Protein AF-A0A960MSH9-F1 (afdb_monomer_lite)

Foldseek 3Di:
DDDVVVVVVVVVCVVVVVVVVVVVVVVVCCCVPVVLLVLQCLDPVNLVVVLVVVCVVVVHDPVVSVVVSVVSVVVSVVVLVVVLVVLVVVLVCVPPPVLVVVLVVDDPVVNVVSVVVNVVVVVVSVVSNDSPDPRPVVVDDDDDD

Sequence (145 aa):
MISPKIKAGCGVVAVFGLGFLLGGLCLLFVILKIVPLSEGWKSDRSKEFVANHLGNQLDLTDEQRVQLRPIVDEALERRWKLRRDYLMEDQRLLNEEYFPEVAALLTDKQKEKARKLLERWKRDQKFKIDPSKPDAGAISSPPTP

Secondary structure (DSSP, 8-state):
---HHHHHHHHHHHHHHHHHHHHHHHHHHHHHHHHHHHHGGGSHHHHHHHHHHHHHHTT--HHHHHHHHHHHHHHHHHHHHHHHHHHHHHHHHIIIIIHHHHHHTS-HHHHHHHHHHHHHHHHHHHHHH-S-S--GGGG--PPP-

Structure (mmCIF, N/CA/C/O backbone):
data_AF-A0A960MSH9-F1
#
_entry.id   AF-A0A960MSH9-F1
#
loop_
_atom_site.group_PDB
_atom_site.id
_atom_site.type_symbol
_atom_site.label_atom_id
_atom_site.label_alt_id
_atom_site.label_comp_id
_atom_site.label_asym_id
_atom_site.label_entity_id
_atom_site.label_seq_id
_atom_site.pdbx_PDB_ins_code
_atom_site.Cartn_x
_atom_site.Cartn_y
_atom_site.Cartn_z
_atom_site.occupancy
_atom_site.B_iso_or_equiv
_atom_site.auth_seq_id
_atom_site.auth_comp_id
_atom_site.auth_asym_id
_atom_site.auth_atom_id
_atom_site.pdbx_PDB_model_num
ATOM 1 N N . MET A 1 1 ? -20.036 32.378 -44.137 1.00 59.59 1 MET A N 1
ATOM 2 C CA . MET A 1 1 ? -21.066 31.430 -43.648 1.00 59.59 1 MET A CA 1
ATOM 3 C C . MET A 1 1 ? -20.378 30.153 -43.184 1.00 59.59 1 MET A C 1
ATOM 5 O O . MET A 1 1 ? -19.699 29.529 -43.985 1.00 59.59 1 MET A O 1
ATOM 9 N N . ILE A 1 2 ? -20.485 29.794 -41.902 1.00 63.34 2 ILE A N 1
ATOM 10 C CA . ILE A 1 2 ? -19.872 28.566 -41.360 1.00 63.34 2 ILE A CA 1
ATOM 11 C C . ILE A 1 2 ? -20.762 27.366 -41.714 1.00 63.34 2 ILE A C 1
ATOM 13 O O . ILE A 1 2 ? -21.969 27.407 -41.471 1.00 63.34 2 ILE A O 1
ATOM 17 N N . SER A 1 3 ? -20.161 26.316 -42.280 1.00 69.25 3 SER A N 1
ATOM 18 C CA . SER A 1 3 ? -20.839 25.084 -42.702 1.00 69.25 3 SER A CA 1
ATOM 19 C C . SER A 1 3 ? -21.587 24.411 -41.533 1.00 69.25 3 SER A C 1
ATOM 21 O O . SER A 1 3 ? -21.029 24.289 -40.438 1.00 69.25 3 SER A O 1
ATOM 23 N N . PRO A 1 4 ? -22.826 23.924 -41.735 1.00 72.94 4 PRO A N 1
ATOM 24 C CA . PRO A 1 4 ? -23.632 23.290 -40.685 1.00 72.94 4 PRO A CA 1
ATOM 25 C C . PRO A 1 4 ? -22.963 22.048 -40.072 1.00 72.94 4 PRO A C 1
ATOM 27 O O . PRO A 1 4 ? -23.185 21.748 -38.900 1.00 72.94 4 PRO A O 1
ATOM 30 N N . LYS A 1 5 ? -22.065 21.383 -40.811 1.00 72.31 5 LYS A N 1
ATOM 31 C CA . LYS A 1 5 ? -21.274 20.246 -40.314 1.00 72.31 5 LYS A CA 1
ATOM 32 C C . LYS A 1 5 ? -20.294 20.658 -39.206 1.00 72.31 5 LYS A C 1
ATOM 34 O O . LYS A 1 5 ? -20.084 19.904 -38.264 1.00 72.31 5 LYS A O 1
ATOM 39 N N . ILE A 1 6 ? -19.753 21.878 -39.280 1.00 77.62 6 ILE A N 1
ATOM 40 C CA . ILE A 1 6 ? -18.843 22.432 -38.263 1.00 77.62 6 ILE A CA 1
ATOM 41 C C . ILE A 1 6 ? -19.620 22.777 -36.985 1.00 77.62 6 ILE A C 1
ATOM 43 O O . ILE A 1 6 ? -19.135 22.530 -35.884 1.00 77.62 6 ILE A O 1
ATOM 47 N N . LYS A 1 7 ? -20.858 23.276 -37.111 1.00 70.69 7 LYS A N 1
ATOM 48 C CA . LYS A 1 7 ? -21.725 23.565 -35.955 1.00 70.69 7 LYS A CA 1
ATOM 49 C C . LYS A 1 7 ? -22.124 22.293 -35.204 1.00 70.69 7 LYS A C 1
ATOM 51 O O . LYS A 1 7 ? -22.040 22.266 -33.980 1.00 70.69 7 LYS A O 1
ATOM 56 N N . ALA A 1 8 ? -22.494 21.239 -35.934 1.00 75.12 8 ALA A N 1
ATOM 57 C CA . ALA A 1 8 ? -22.824 19.944 -35.343 1.00 75.12 8 ALA A CA 1
ATOM 58 C C . ALA A 1 8 ? -21.609 19.297 -34.651 1.00 75.12 8 ALA A C 1
ATOM 60 O O . ALA A 1 8 ? -21.724 18.834 -33.519 1.00 75.12 8 ALA A O 1
ATOM 61 N N . GLY A 1 9 ? -20.429 19.339 -35.283 1.00 76.12 9 GLY A N 1
ATOM 62 C CA . GLY A 1 9 ? -19.192 18.828 -34.683 1.00 76.12 9 GLY A CA 1
ATOM 63 C C . GLY A 1 9 ? -18.797 19.557 -33.394 1.00 76.12 9 GLY A C 1
ATOM 64 O O . GLY A 1 9 ? -18.404 18.917 -32.422 1.00 76.12 9 GLY A O 1
ATOM 65 N N . CYS A 1 10 ? -18.972 20.881 -33.346 1.00 83.06 10 CYS A N 1
ATOM 66 C CA . CYS A 1 10 ? -18.645 21.683 -32.165 1.00 83.06 10 CYS A CA 1
ATOM 67 C C . CYS A 1 10 ? -19.546 21.344 -30.963 1.00 83.06 10 CYS A C 1
ATOM 69 O O . CYS A 1 10 ? -19.063 21.251 -29.837 1.00 83.06 10 CYS A O 1
ATOM 71 N N . GLY A 1 11 ? -20.838 21.082 -31.203 1.00 81.94 11 GLY A N 1
ATOM 72 C CA . GLY A 1 11 ? -21.773 20.666 -30.153 1.00 81.94 11 GLY A CA 1
ATOM 73 C C . GLY A 1 11 ? -21.411 19.315 -29.531 1.00 81.94 11 GLY A C 1
ATOM 74 O O . GLY A 1 11 ? -21.408 19.179 -28.310 1.00 81.94 11 GLY A O 1
ATOM 75 N N . VAL A 1 12 ? -21.029 18.335 -30.355 1.00 85.81 12 VAL A N 1
ATOM 76 C CA . VAL A 1 12 ? -20.591 17.016 -29.870 1.00 85.81 12 VAL A CA 1
ATOM 77 C C . VAL A 1 12 ? -19.312 17.147 -29.040 1.00 85.81 12 VAL A C 1
ATOM 79 O O . VAL A 1 12 ? -19.264 16.671 -27.908 1.00 85.81 12 VAL A O 1
ATOM 82 N N . VAL A 1 13 ? -18.299 17.854 -29.550 1.00 88.75 13 VAL A N 1
ATOM 83 C CA . VAL A 1 13 ? -17.039 18.067 -28.818 1.00 88.75 13 VAL A CA 1
ATOM 84 C C . VAL A 1 13 ? -17.274 18.794 -27.491 1.00 88.75 13 VAL A C 1
ATOM 86 O O . VAL A 1 13 ? -16.662 18.429 -26.491 1.00 88.75 13 VAL A O 1
ATOM 89 N N . ALA A 1 14 ? -18.190 19.765 -27.445 1.00 88.94 14 ALA A N 1
ATOM 90 C CA . ALA A 1 14 ? -18.512 20.483 -26.216 1.00 88.94 14 ALA A CA 1
ATOM 91 C C . ALA A 1 14 ? -19.147 19.577 -25.147 1.00 88.94 14 ALA A C 1
ATOM 93 O O . ALA A 1 14 ? -18.724 19.614 -23.993 1.00 88.94 14 ALA A O 1
ATOM 94 N N . VAL A 1 15 ? -20.118 18.731 -25.513 1.00 91.38 15 VAL A N 1
ATOM 95 C CA . VAL A 1 15 ? -20.801 17.839 -24.556 1.00 91.38 15 VAL A CA 1
ATOM 96 C C . VAL A 1 15 ? -19.851 16.768 -24.020 1.00 91.38 15 VAL A C 1
ATOM 98 O O . VAL A 1 15 ? -19.761 16.573 -22.808 1.00 91.38 15 VAL A O 1
ATOM 101 N N . PHE A 1 16 ? -19.094 16.107 -24.900 1.00 91.62 16 PHE A N 1
ATOM 102 C CA . PHE A 1 16 ? -18.125 15.094 -24.478 1.00 91.62 16 PHE A CA 1
ATOM 103 C C . PHE A 1 16 ? -16.946 15.706 -23.718 1.00 91.62 16 PHE A C 1
ATOM 105 O O . PHE A 1 16 ? -16.501 15.132 -22.727 1.00 91.62 16 PHE A O 1
ATOM 112 N N . GLY A 1 17 ? -16.474 16.884 -24.131 1.00 92.88 17 GLY A N 1
ATOM 113 C CA . GLY A 1 17 ? -15.419 17.614 -23.433 1.00 92.88 17 GLY A CA 1
ATOM 114 C C . GLY A 1 17 ? -15.834 18.006 -22.017 1.00 92.88 17 GLY A C 1
ATOM 115 O O . GLY A 1 17 ? -15.080 17.778 -21.073 1.00 92.88 17 GLY A O 1
ATOM 116 N N . LEU A 1 18 ? -17.057 18.516 -21.845 1.00 95.25 18 LEU A N 1
ATOM 117 C CA . LEU A 1 18 ? -17.587 18.855 -20.527 1.00 95.25 18 LEU A CA 1
ATOM 118 C C . LEU A 1 18 ? -17.771 17.608 -19.654 1.00 95.25 18 LEU A C 1
ATOM 120 O O . LEU A 1 18 ? -17.360 17.614 -18.496 1.00 95.25 18 LEU A O 1
ATOM 124 N N . GLY A 1 19 ? -18.325 16.526 -20.209 1.00 92.44 19 GLY A N 1
ATOM 125 C CA . GLY A 1 19 ? -18.473 15.253 -19.499 1.00 92.44 19 GLY A CA 1
ATOM 126 C C . GLY A 1 19 ? -17.131 14.659 -19.062 1.00 92.44 19 GLY A C 1
ATOM 127 O O . GLY A 1 19 ? -16.994 14.218 -17.922 1.00 92.44 19 GLY A O 1
ATOM 128 N N . PHE A 1 20 ? -16.116 14.710 -19.928 1.00 94.50 20 PHE A N 1
ATOM 129 C CA . PHE A 1 20 ? -14.764 14.254 -19.611 1.00 94.50 20 PHE A CA 1
ATOM 130 C C . PHE A 1 20 ? -14.117 15.100 -18.511 1.00 94.50 20 PHE A C 1
ATOM 132 O O . PHE A 1 20 ? -13.527 14.547 -17.586 1.00 94.50 20 PHE A O 1
ATOM 139 N N . LEU A 1 21 ? -14.258 16.428 -18.569 1.00 94.50 21 LEU A N 1
ATOM 140 C CA . LEU A 1 21 ? -13.7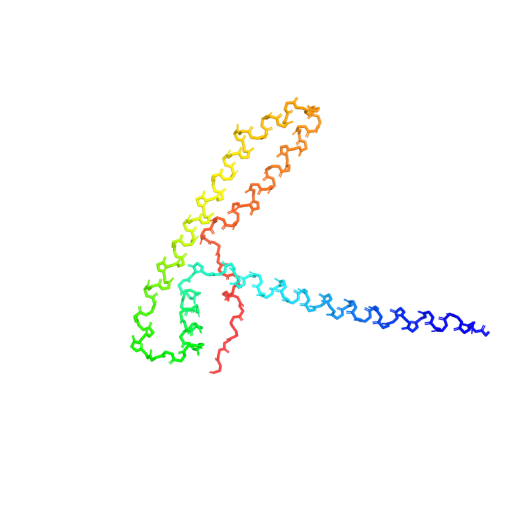49 17.320 -17.527 1.00 94.50 21 LEU A CA 1
ATOM 141 C C . LEU A 1 21 ? -14.429 17.059 -16.181 1.00 94.50 21 LEU A C 1
ATOM 143 O O . LEU A 1 21 ? -13.738 16.956 -15.171 1.00 94.50 21 LEU A O 1
ATOM 147 N N . LEU A 1 22 ? -15.755 16.895 -16.165 1.00 95.62 22 LEU A N 1
ATOM 148 C CA . LEU A 1 22 ? -16.502 16.605 -14.940 1.00 95.62 22 LEU A CA 1
ATOM 149 C C . LEU A 1 22 ? -16.104 15.243 -14.351 1.00 95.62 22 LEU A C 1
ATOM 151 O O . LEU A 1 22 ? -15.811 15.140 -13.162 1.00 95.62 22 LEU A O 1
ATOM 155 N N . GLY A 1 23 ? -16.031 14.211 -15.197 1.00 92.00 23 GLY A N 1
ATOM 156 C CA . GLY A 1 23 ? -15.598 12.873 -14.800 1.00 92.00 23 GLY A CA 1
ATOM 157 C C . GLY A 1 23 ? -14.158 12.858 -14.286 1.00 92.00 23 GLY A C 1
ATOM 158 O O . GLY A 1 23 ? -13.879 12.255 -13.250 1.00 92.00 23 GLY A O 1
ATOM 159 N N . GLY A 1 24 ? -13.258 13.583 -14.954 1.00 93.94 24 GLY A N 1
ATOM 160 C CA . GLY A 1 24 ? -11.876 13.769 -14.520 1.00 93.94 24 GLY A CA 1
ATOM 161 C C . GLY A 1 24 ? -11.779 14.465 -13.163 1.00 93.94 24 GLY A C 1
ATOM 162 O O . GLY A 1 24 ? -11.009 14.025 -12.313 1.00 93.94 24 GLY A O 1
ATOM 163 N N . LEU A 1 25 ? -12.596 15.496 -12.918 1.00 93.56 25 LEU A N 1
ATOM 164 C CA . LEU A 1 25 ? -12.637 16.198 -11.633 1.00 93.56 25 LEU A CA 1
ATOM 165 C C . LEU A 1 25 ? -13.146 15.294 -10.500 1.00 93.56 25 LEU A C 1
ATOM 167 O O . LEU A 1 25 ? -12.551 15.265 -9.423 1.00 93.56 25 LEU A O 1
ATOM 171 N N . C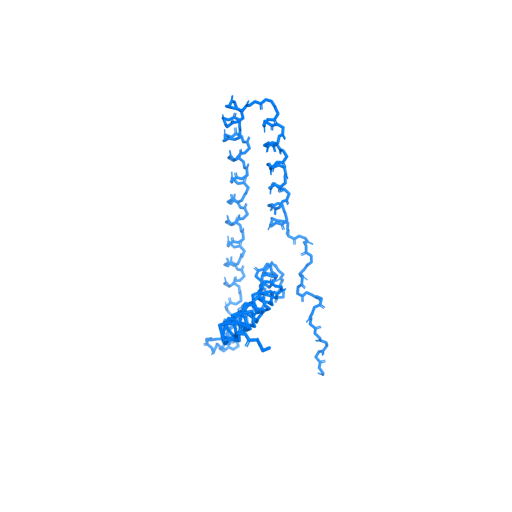YS A 1 26 ? -14.212 14.523 -10.743 1.00 90.69 26 CYS A N 1
ATOM 172 C CA . CYS A 1 26 ? -14.732 13.549 -9.781 1.00 90.69 26 CYS A CA 1
ATOM 173 C C . CYS A 1 26 ? -13.699 12.463 -9.463 1.00 90.69 26 CYS A C 1
ATOM 175 O O . CYS A 1 26 ? -13.464 12.162 -8.294 1.00 90.69 26 CYS A O 1
ATOM 177 N N . LEU A 1 27 ? -13.045 11.904 -10.485 1.00 89.25 27 LEU A N 1
ATOM 178 C CA . LEU A 1 27 ? -12.000 10.901 -10.295 1.00 89.25 27 LEU A CA 1
ATOM 179 C C . LEU A 1 27 ? -10.811 11.478 -9.520 1.00 89.25 27 LEU A C 1
ATOM 181 O O . LEU A 1 27 ? -10.315 10.840 -8.595 1.00 89.25 27 LEU A O 1
ATOM 185 N N . LEU A 1 28 ? -10.383 12.699 -9.849 1.00 87.00 28 LEU A N 1
ATOM 186 C CA . LEU A 1 28 ? -9.316 13.392 -9.132 1.00 87.00 28 LEU A CA 1
ATOM 187 C C . LEU A 1 28 ? -9.684 13.597 -7.658 1.00 87.00 28 LEU A C 1
ATOM 189 O O . LEU A 1 28 ? -8.856 13.355 -6.785 1.00 87.00 28 LEU A O 1
ATOM 193 N N . PHE A 1 29 ? -10.927 13.981 -7.364 1.00 86.75 29 PHE A N 1
ATOM 194 C CA . PHE A 1 29 ? -11.408 14.122 -5.992 1.00 86.75 29 PHE A CA 1
ATOM 195 C C . PHE A 1 29 ? -11.388 12.787 -5.234 1.00 86.75 29 PHE A C 1
ATOM 197 O O . PHE A 1 29 ? -10.891 12.731 -4.111 1.00 86.75 29 PHE A O 1
ATOM 204 N N . VAL A 1 30 ? -11.852 11.699 -5.858 1.00 77.69 30 VAL A N 1
ATOM 205 C CA . VAL A 1 30 ? -11.782 10.340 -5.292 1.00 77.69 30 VAL A CA 1
ATOM 206 C C . VAL A 1 30 ? -10.333 9.949 -5.002 1.00 77.69 30 VAL A C 1
ATOM 208 O O . VAL A 1 30 ? -10.026 9.522 -3.890 1.00 77.69 30 VAL A O 1
ATOM 211 N N . ILE A 1 31 ? -9.422 10.150 -5.956 1.00 75.88 31 ILE A N 1
ATOM 212 C CA . ILE A 1 31 ? -8.002 9.823 -5.787 1.00 75.88 31 ILE A CA 1
ATOM 213 C C . ILE A 1 31 ? -7.390 10.642 -4.645 1.00 75.88 31 ILE A C 1
ATOM 215 O O . ILE A 1 31 ? -6.724 10.085 -3.779 1.00 75.88 31 ILE A O 1
ATOM 219 N N . LEU A 1 32 ? -7.632 11.952 -4.604 1.00 78.62 32 LEU A N 1
ATOM 220 C CA . LEU A 1 32 ? -7.003 12.833 -3.620 1.00 78.62 32 LEU A CA 1
ATOM 221 C C . LEU A 1 32 ? -7.605 12.723 -2.214 1.00 78.62 32 LEU A C 1
ATOM 223 O O . LEU A 1 32 ? -6.915 13.039 -1.249 1.00 78.62 32 LEU A O 1
ATOM 227 N N . LYS A 1 33 ? -8.867 12.305 -2.066 1.00 75.06 33 LYS A N 1
ATOM 228 C CA . LYS A 1 33 ? -9.534 12.223 -0.754 1.00 75.06 33 LYS A CA 1
ATOM 229 C C . LYS A 1 33 ? -9.629 10.800 -0.224 1.00 75.06 33 LYS A C 1
ATOM 231 O O . LYS A 1 33 ? -9.317 10.573 0.938 1.00 75.06 33 LYS A O 1
ATOM 236 N N . ILE A 1 34 ? -10.043 9.844 -1.052 1.00 67.94 34 ILE A N 1
ATOM 237 C CA . ILE A 1 34 ? -10.410 8.494 -0.599 1.00 67.94 34 ILE A CA 1
ATOM 238 C C . ILE A 1 34 ? -9.182 7.582 -0.498 1.00 67.94 34 ILE A C 1
ATOM 240 O O . ILE A 1 34 ? -9.063 6.821 0.461 1.00 67.94 34 ILE A O 1
ATOM 244 N N . VAL A 1 35 ? -8.228 7.686 -1.428 1.00 61.75 35 VAL A N 1
ATOM 245 C CA . VAL A 1 35 ? -6.992 6.881 -1.386 1.00 61.75 35 VAL A CA 1
ATOM 246 C C . VAL A 1 35 ? -6.167 7.141 -0.117 1.00 61.75 35 VAL A C 1
ATOM 248 O O . VAL A 1 35 ? -5.845 6.163 0.559 1.00 61.75 35 VAL A O 1
ATOM 251 N N . PRO A 1 36 ? -5.879 8.393 0.300 1.00 61.62 36 PRO A N 1
ATOM 252 C CA . PRO A 1 36 ? -5.130 8.618 1.539 1.00 61.62 36 PRO A CA 1
ATOM 253 C C . PRO A 1 36 ? -5.895 8.188 2.802 1.00 61.62 36 PRO A C 1
ATOM 255 O O . PRO A 1 36 ? -5.269 7.748 3.762 1.00 61.62 36 PRO A O 1
ATOM 258 N N . LEU A 1 37 ? -7.235 8.236 2.803 1.00 57.41 37 LEU A N 1
ATOM 259 C CA . LEU A 1 37 ? -8.056 7.684 3.894 1.00 57.41 37 LEU A CA 1
ATOM 260 C C . LEU A 1 37 ? -7.896 6.161 4.010 1.00 57.41 37 LEU A C 1
ATOM 262 O O . LEU A 1 37 ? -7.819 5.629 5.115 1.00 57.41 37 LEU A O 1
ATOM 266 N N . SER A 1 38 ? -7.779 5.460 2.879 1.00 54.53 38 SER A N 1
ATOM 267 C CA . SER A 1 38 ? -7.566 4.006 2.863 1.00 54.53 38 SER A CA 1
ATOM 268 C C . SER A 1 38 ? -6.187 3.572 3.382 1.00 54.53 38 SER A C 1
ATOM 270 O O . SER A 1 38 ? -6.004 2.409 3.739 1.00 54.53 38 SER A O 1
ATOM 272 N N . GLU A 1 39 ? -5.226 4.497 3.468 1.00 54.66 39 GLU A N 1
ATOM 273 C CA . GLU A 1 39 ? -3.874 4.254 3.989 1.00 54.66 39 GLU A CA 1
ATOM 274 C C . GLU A 1 39 ? -3.725 4.621 5.477 1.00 54.66 39 GLU A C 1
ATOM 276 O O . GLU A 1 39 ? -2.757 4.201 6.111 1.00 54.66 39 GLU A O 1
ATOM 281 N N . GLY A 1 40 ? -4.697 5.339 6.055 1.00 58.34 40 GLY A N 1
ATOM 282 C CA . GLY A 1 40 ? -4.655 5.846 7.430 1.00 58.34 40 GLY A CA 1
ATOM 283 C C . GLY A 1 40 ? -4.989 4.835 8.530 1.00 58.34 40 GLY A C 1
ATOM 284 O O . GLY A 1 40 ? -4.766 5.139 9.694 1.00 58.34 40 GLY A O 1
ATOM 285 N N . TRP A 1 41 ? -5.465 3.625 8.205 1.00 60.53 41 TRP A N 1
ATOM 286 C CA . TRP A 1 41 ? -6.000 2.644 9.175 1.00 60.53 41 TRP A CA 1
ATOM 287 C C . TRP A 1 41 ? -5.020 2.200 10.287 1.00 60.53 41 TRP A C 1
ATOM 289 O O . TRP A 1 41 ? -5.439 1.531 11.228 1.00 60.53 41 TRP A O 1
ATOM 299 N N . LYS A 1 42 ? -3.734 2.568 10.198 1.00 62.16 42 LYS A N 1
ATOM 300 C CA . LYS A 1 42 ? -2.697 2.241 11.189 1.00 62.16 42 LYS A CA 1
ATOM 301 C C . LYS A 1 42 ? -2.790 3.058 12.480 1.00 62.16 42 LYS A C 1
ATOM 303 O O . LYS A 1 42 ? -2.343 2.560 13.509 1.00 62.16 42 LYS A O 1
ATOM 308 N N . SER A 1 43 ? -3.320 4.281 12.442 1.00 67.50 43 SER A N 1
ATOM 309 C CA . SER A 1 43 ? -3.398 5.119 13.641 1.00 67.50 43 SER A CA 1
ATOM 310 C C . SER A 1 43 ? -4.556 4.711 14.543 1.00 67.50 43 SER A C 1
ATOM 312 O O . SER A 1 43 ? -5.602 4.281 14.056 1.00 67.50 43 SER A O 1
ATOM 314 N N . ASP A 1 44 ? -4.399 4.895 15.856 1.00 70.56 44 ASP A N 1
ATOM 315 C CA . ASP A 1 44 ? -5.465 4.627 16.835 1.00 70.56 44 ASP A CA 1
ATOM 316 C C . ASP A 1 44 ? -6.752 5.386 16.479 1.00 70.56 44 ASP A C 1
ATOM 318 O O . ASP A 1 44 ? -7.852 4.846 16.568 1.00 70.56 44 ASP A O 1
ATOM 322 N N . ARG A 1 45 ? -6.608 6.599 15.931 1.00 69.06 45 ARG A N 1
ATOM 323 C CA . ARG A 1 45 ? -7.714 7.417 15.413 1.00 69.06 45 ARG A CA 1
ATOM 324 C C . ARG A 1 45 ? -8.483 6.724 14.287 1.00 69.06 45 ARG A C 1
ATOM 326 O O . ARG A 1 45 ? -9.701 6.848 14.188 1.00 69.06 45 ARG A O 1
ATOM 333 N N . SER A 1 46 ? -7.777 6.017 13.411 1.00 69.81 46 SER A N 1
ATOM 334 C CA . SER A 1 46 ? -8.380 5.346 12.262 1.00 69.81 46 SER A CA 1
ATOM 335 C C . SER A 1 46 ? -8.943 3.976 12.628 1.00 69.81 46 SER A C 1
ATOM 337 O O . SER A 1 46 ? -9.972 3.585 12.082 1.00 69.81 46 SER A O 1
ATOM 339 N N . LYS A 1 47 ? -8.334 3.279 13.593 1.00 76.69 47 LYS A N 1
ATOM 340 C CA . LYS A 1 47 ? -8.930 2.097 14.233 1.00 76.69 47 LYS A CA 1
ATOM 341 C C . LYS A 1 47 ? -10.255 2.458 14.909 1.00 76.69 47 LYS A C 1
ATOM 343 O O . LYS A 1 47 ? -11.278 1.821 14.654 1.00 76.69 47 LYS A O 1
ATOM 348 N N . GLU A 1 48 ? -10.271 3.569 15.644 1.00 78.81 48 GLU A N 1
ATOM 349 C CA . GLU A 1 48 ? -11.480 4.123 16.251 1.00 78.81 48 GLU A CA 1
ATOM 350 C C . GLU A 1 48 ? -12.512 4.555 15.199 1.00 78.81 48 GLU A C 1
ATOM 352 O O . GLU A 1 48 ? -13.699 4.268 15.353 1.00 78.81 48 GLU A O 1
ATOM 357 N N . PHE A 1 49 ? -12.085 5.162 14.086 1.00 80.62 49 PHE A N 1
ATOM 358 C CA . PHE A 1 49 ? -12.975 5.466 12.962 1.00 80.62 49 PHE A CA 1
ATOM 359 C C . PHE A 1 49 ? -13.643 4.206 12.398 1.00 80.62 49 PHE A C 1
ATOM 361 O O . PHE A 1 49 ? -14.853 4.213 12.192 1.00 80.62 49 PHE A O 1
ATOM 368 N N . VAL A 1 50 ? -12.892 3.122 12.170 1.00 80.88 50 VAL A N 1
ATOM 369 C CA . VAL A 1 50 ? -13.445 1.863 11.643 1.00 80.88 50 VAL A CA 1
ATOM 370 C C . VAL A 1 50 ? -14.428 1.243 12.635 1.00 80.88 50 VAL A C 1
ATOM 372 O O . VAL A 1 50 ? -15.532 0.871 12.236 1.00 80.88 50 VAL A O 1
ATOM 375 N N . ALA A 1 51 ? -14.070 1.177 13.921 1.00 83.44 51 ALA A N 1
ATOM 376 C CA . ALA A 1 51 ? -14.945 0.644 14.964 1.00 83.44 51 ALA A CA 1
ATOM 377 C C . ALA A 1 51 ? -16.240 1.465 15.100 1.00 83.44 51 ALA A C 1
ATOM 379 O O . ALA A 1 51 ? -17.330 0.896 15.154 1.00 83.44 51 ALA A O 1
ATOM 380 N N . ASN A 1 52 ? -16.144 2.798 15.081 1.00 81.50 52 ASN A N 1
ATOM 381 C CA . ASN A 1 52 ? -17.302 3.690 15.153 1.00 81.50 52 ASN A CA 1
ATOM 382 C C . ASN A 1 52 ? -18.151 3.639 13.878 1.00 81.50 52 ASN A C 1
ATOM 384 O O . ASN A 1 52 ? -19.376 3.664 13.958 1.00 81.50 52 ASN A O 1
ATOM 388 N N . HIS A 1 53 ? -17.526 3.545 12.703 1.00 84.06 53 HIS A N 1
ATOM 389 C CA . HIS A 1 53 ? -18.240 3.416 11.437 1.00 84.06 53 HIS A CA 1
ATOM 390 C C . HIS A 1 53 ? -19.039 2.110 11.388 1.00 84.06 53 HIS A C 1
ATOM 392 O O . HIS A 1 53 ? -20.227 2.147 11.084 1.00 84.06 53 HIS A O 1
ATOM 398 N N . LEU A 1 54 ? -18.428 0.981 11.765 1.00 85.19 54 LEU A N 1
ATOM 399 C CA . LEU A 1 54 ? -19.122 -0.305 11.887 1.00 85.19 54 LEU A CA 1
ATOM 400 C C . LEU A 1 54 ? -20.236 -0.250 12.935 1.00 85.19 54 LEU A C 1
ATOM 402 O O . LEU A 1 54 ? -21.350 -0.683 12.659 1.00 85.19 54 LEU A O 1
ATOM 406 N N . GLY A 1 55 ? -19.959 0.334 14.104 1.00 87.81 55 GLY A N 1
ATOM 407 C CA . GLY A 1 55 ? -20.951 0.493 15.164 1.00 87.81 55 GLY A CA 1
ATOM 408 C C . GLY A 1 55 ? -22.159 1.325 14.739 1.00 87.81 55 GLY A C 1
ATOM 409 O O . GLY A 1 55 ? -23.281 0.982 15.090 1.00 87.81 55 GLY A O 1
ATOM 410 N N . ASN A 1 56 ? -21.947 2.377 13.946 1.00 87.62 56 ASN A N 1
ATOM 411 C CA . ASN A 1 56 ? -23.023 3.214 13.415 1.00 87.62 56 ASN A CA 1
ATOM 412 C C . ASN A 1 56 ? -23.796 2.540 12.275 1.00 87.62 56 ASN A C 1
ATOM 414 O O . ASN A 1 56 ? -24.990 2.755 12.155 1.00 87.62 56 ASN A O 1
ATOM 418 N N . GLN A 1 57 ? -23.136 1.758 11.417 1.00 89.25 57 GLN A N 1
ATOM 419 C CA . GLN A 1 57 ? -23.807 1.061 10.309 1.00 89.25 57 GLN A CA 1
ATOM 420 C C . GLN A 1 57 ? -24.648 -0.133 10.777 1.00 89.25 57 GLN A C 1
ATOM 422 O O . GLN A 1 57 ? -25.551 -0.558 10.064 1.00 89.25 57 GLN A O 1
ATOM 427 N N . LEU A 1 58 ? -24.327 -0.691 11.945 1.00 92.75 58 LEU A N 1
ATOM 428 C CA . LEU A 1 58 ? -25.002 -1.851 12.529 1.00 92.75 58 LEU A CA 1
ATOM 429 C C . LEU A 1 58 ? -25.876 -1.487 13.738 1.00 92.75 58 LEU A C 1
ATOM 431 O O . LEU A 1 58 ? -26.350 -2.392 14.419 1.00 92.75 58 LEU A O 1
ATOM 435 N N . ASP A 1 59 ? -26.045 -0.190 14.020 1.00 93.50 59 ASP A N 1
ATOM 436 C CA . ASP A 1 59 ? -26.811 0.331 15.159 1.00 93.50 59 ASP A CA 1
ATOM 437 C C . ASP A 1 59 ? -26.448 -0.338 16.502 1.00 93.50 59 ASP A C 1
ATOM 439 O O . ASP A 1 59 ? -27.308 -0.683 17.312 1.00 93.50 59 ASP A O 1
ATOM 443 N N . LEU A 1 60 ? -25.148 -0.539 16.747 1.00 92.81 60 LEU A N 1
ATOM 444 C CA . LEU A 1 60 ? -24.662 -1.202 17.960 1.00 92.81 60 LEU A CA 1
ATOM 445 C C . LEU A 1 60 ? -24.840 -0.322 19.199 1.00 92.81 60 LEU A C 1
ATOM 447 O O . LEU A 1 60 ? -24.534 0.878 19.152 1.00 92.81 60 LEU A O 1
ATOM 451 N N . THR A 1 61 ? -25.222 -0.942 20.322 1.00 94.44 61 THR A N 1
ATOM 452 C CA . THR A 1 61 ? -25.249 -0.282 21.639 1.00 94.44 61 THR A CA 1
ATOM 453 C C . THR A 1 61 ? -23.841 0.064 22.120 1.00 94.44 61 THR A C 1
ATOM 455 O O . THR A 1 61 ? -22.845 -0.470 21.619 1.00 94.44 61 THR A O 1
ATOM 458 N N . ASP A 1 62 ? -23.735 0.934 23.122 1.00 90.25 62 ASP A N 1
ATOM 459 C CA . ASP A 1 62 ? -22.442 1.334 23.683 1.00 90.25 62 ASP A CA 1
ATOM 460 C C . ASP A 1 62 ? -21.674 0.140 24.265 1.00 90.25 62 ASP A C 1
ATOM 462 O O . ASP A 1 62 ? -20.471 -0.006 24.039 1.00 90.25 62 ASP A O 1
ATOM 466 N N . GLU A 1 63 ? -22.371 -0.791 24.916 1.00 91.50 63 GLU A N 1
ATOM 467 C CA . GLU A 1 63 ? -21.778 -2.016 25.454 1.00 91.50 63 GLU A CA 1
ATOM 468 C C . GLU A 1 63 ? -21.247 -2.922 24.336 1.00 91.50 63 GLU A C 1
ATOM 470 O O . GLU A 1 63 ? -20.143 -3.463 24.437 1.00 91.50 63 GLU A O 1
ATOM 475 N N . GLN A 1 64 ? -21.993 -3.053 23.234 1.00 91.75 64 GLN A N 1
ATOM 476 C CA . GLN A 1 64 ? -21.559 -3.819 22.063 1.00 91.75 64 GLN A CA 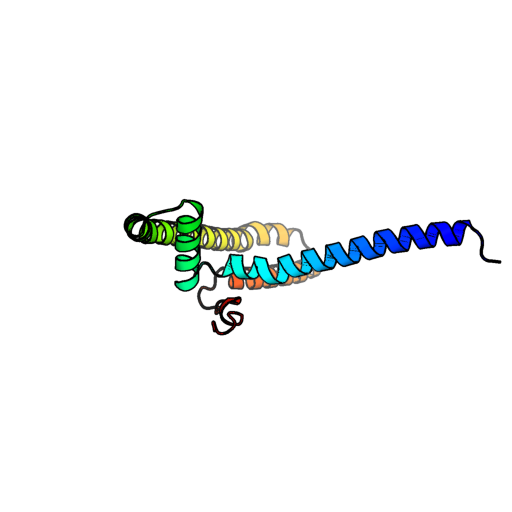1
ATOM 477 C C . GLN A 1 64 ? -20.362 -3.162 21.369 1.00 91.75 64 GLN A C 1
ATOM 479 O O . GLN A 1 64 ? -19.454 -3.860 20.918 1.00 91.75 64 GLN A O 1
ATOM 484 N N . ARG A 1 65 ? -20.308 -1.826 21.317 1.00 89.31 65 ARG A N 1
ATOM 485 C CA . ARG A 1 65 ? -19.167 -1.078 20.764 1.00 89.31 65 ARG A CA 1
ATOM 486 C C . ARG A 1 65 ? -17.898 -1.302 21.579 1.00 89.31 65 ARG A C 1
ATOM 488 O O . ARG A 1 65 ? -16.834 -1.497 20.992 1.00 89.31 65 ARG A O 1
ATOM 495 N N . VAL A 1 66 ? -18.003 -1.319 22.910 1.00 90.25 66 VAL A N 1
ATOM 496 C CA . VAL A 1 66 ? -16.873 -1.629 23.803 1.00 90.25 66 VAL A CA 1
ATOM 497 C C . VAL A 1 66 ? -16.338 -3.038 23.538 1.00 90.25 66 VAL A C 1
ATOM 499 O O . VAL A 1 66 ? -15.125 -3.221 23.469 1.00 90.25 66 VAL A O 1
ATOM 502 N N . GLN A 1 67 ? -17.221 -4.015 23.316 1.00 91.81 67 GLN A N 1
ATOM 503 C CA . GLN A 1 67 ? -16.822 -5.388 22.982 1.00 91.81 67 GLN A CA 1
ATOM 504 C C . GLN A 1 67 ? -16.266 -5.530 21.556 1.00 91.81 67 GLN A C 1
ATOM 506 O O . GLN A 1 67 ? -15.369 -6.338 21.325 1.00 91.81 67 GLN A O 1
ATOM 511 N N . LEU A 1 68 ? -16.765 -4.742 20.599 1.00 89.50 68 LEU A N 1
ATOM 512 C CA . LEU A 1 68 ? -16.344 -4.798 19.198 1.00 89.50 68 LEU A CA 1
ATOM 513 C C . LEU A 1 68 ? -14.930 -4.240 18.982 1.00 89.50 68 LEU A C 1
ATOM 515 O O . LEU A 1 68 ? -14.182 -4.780 18.167 1.00 89.50 68 LEU A O 1
ATOM 519 N N . ARG A 1 69 ? -14.561 -3.167 19.694 1.00 87.81 69 ARG A N 1
ATOM 520 C CA . ARG A 1 69 ? -13.261 -2.480 19.559 1.00 87.81 69 ARG A CA 1
ATOM 521 C C . ARG A 1 69 ? -12.052 -3.433 19.533 1.00 87.81 69 ARG A C 1
ATOM 523 O O . ARG A 1 69 ? -11.358 -3.435 18.518 1.00 87.81 69 ARG A O 1
ATOM 530 N N . PRO A 1 70 ? -11.821 -4.294 20.547 1.00 91.44 70 PRO A N 1
ATOM 531 C CA . PRO A 1 70 ? -10.658 -5.184 20.543 1.00 91.44 70 PRO A CA 1
ATOM 532 C C . PRO A 1 70 ? -10.662 -6.186 19.376 1.00 91.44 70 PRO A C 1
ATOM 534 O O . PRO A 1 70 ? -9.598 -6.522 18.863 1.00 91.44 70 PRO A O 1
ATOM 537 N N . ILE A 1 71 ? -11.838 -6.625 18.912 1.00 90.94 71 ILE A N 1
ATOM 538 C CA . ILE A 1 71 ? -11.966 -7.550 17.772 1.00 90.94 71 ILE A CA 1
ATOM 539 C C . ILE A 1 71 ? -11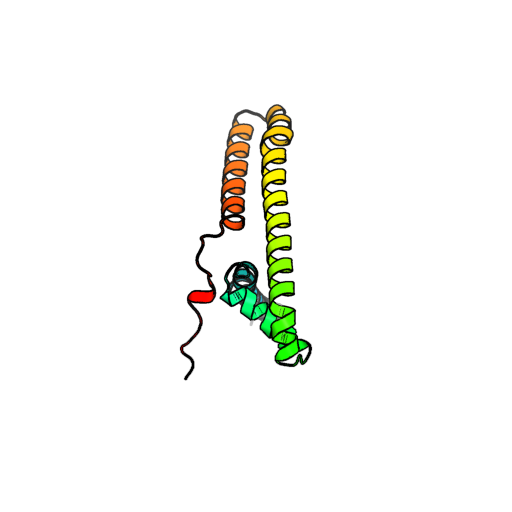.538 -6.858 16.474 1.00 90.94 71 ILE A C 1
ATOM 541 O O . ILE A 1 71 ? -10.809 -7.429 15.661 1.00 90.94 71 ILE A O 1
ATOM 545 N N . VAL A 1 72 ? -11.988 -5.617 16.271 1.00 87.50 72 VAL A N 1
ATOM 546 C CA . VAL A 1 72 ? -11.620 -4.809 15.100 1.00 87.50 72 VAL A CA 1
ATOM 547 C C . VAL A 1 72 ? -10.127 -4.498 15.113 1.00 87.50 72 VAL A C 1
ATOM 549 O O . VAL A 1 72 ? -9.471 -4.653 14.082 1.00 87.50 72 VAL A O 1
ATOM 552 N N . ASP A 1 73 ? -9.576 -4.126 16.266 1.00 86.75 73 ASP A N 1
ATOM 553 C CA . ASP A 1 73 ? -8.152 -3.823 16.414 1.00 86.75 73 ASP A CA 1
ATOM 554 C C . ASP A 1 73 ? -7.275 -5.032 16.080 1.00 86.75 73 ASP A C 1
ATOM 556 O O . ASP A 1 73 ? -6.334 -4.916 15.288 1.00 86.75 73 ASP A O 1
ATOM 560 N N . GLU A 1 74 ? -7.615 -6.207 16.616 1.00 90.19 74 GLU A N 1
ATOM 561 C CA . GLU A 1 74 ? -6.909 -7.453 16.315 1.00 90.19 74 GLU A CA 1
ATOM 562 C C . GLU A 1 74 ? -7.017 -7.813 14.826 1.00 90.19 74 GLU A C 1
ATOM 564 O O . GLU A 1 74 ? -6.024 -8.182 14.193 1.00 90.19 74 GLU A O 1
ATOM 569 N N . ALA A 1 75 ? -8.205 -7.670 14.230 1.00 87.75 75 ALA A N 1
ATOM 570 C CA . ALA A 1 75 ? -8.415 -7.958 12.816 1.00 87.75 75 ALA A CA 1
ATOM 571 C C . ALA A 1 75 ? -7.587 -7.033 11.908 1.00 87.75 75 ALA A C 1
ATOM 573 O O . ALA A 1 75 ? -6.981 -7.497 10.933 1.00 87.75 75 ALA A O 1
ATOM 574 N N . LEU A 1 76 ? -7.530 -5.736 12.226 1.00 84.69 76 LEU A N 1
ATOM 575 C CA . LEU A 1 76 ? -6.723 -4.756 11.499 1.00 84.69 76 LEU A CA 1
ATOM 576 C C . LEU A 1 76 ? -5.226 -5.058 11.632 1.00 84.69 76 LEU A C 1
ATOM 578 O O . LEU A 1 76 ? -4.520 -5.076 10.622 1.00 84.69 76 LEU A O 1
ATOM 582 N N . GLU A 1 77 ? -4.753 -5.386 12.835 1.00 86.62 77 GLU A N 1
ATOM 583 C CA . GLU A 1 77 ? -3.354 -5.759 13.076 1.00 86.62 77 GLU A CA 1
ATOM 584 C C . GLU A 1 77 ? -2.974 -7.062 12.356 1.00 86.62 77 GLU A C 1
ATOM 586 O O . GLU A 1 77 ? -1.922 -7.175 11.723 1.00 86.62 77 GLU A O 1
ATOM 591 N N . ARG A 1 78 ? -3.859 -8.061 12.356 1.00 88.25 78 ARG A N 1
ATOM 592 C CA . ARG A 1 78 ? -3.623 -9.310 11.628 1.00 88.25 78 ARG A CA 1
ATOM 593 C C . ARG A 1 78 ? -3.567 -9.079 10.122 1.00 88.25 78 ARG A C 1
ATOM 595 O O . ARG A 1 78 ? -2.675 -9.601 9.449 1.00 88.25 78 ARG A O 1
ATOM 602 N N . ARG A 1 79 ? -4.490 -8.278 9.583 1.00 85.19 79 ARG A N 1
ATOM 603 C CA . ARG A 1 79 ? -4.494 -7.891 8.165 1.00 85.19 79 ARG A CA 1
ATOM 604 C C . ARG A 1 79 ? -3.215 -7.142 7.796 1.00 85.19 79 ARG A C 1
ATOM 606 O O . ARG A 1 79 ? -2.670 -7.371 6.714 1.00 85.19 79 ARG A O 1
ATOM 613 N N . TRP A 1 80 ? -2.724 -6.284 8.687 1.00 82.56 80 TRP A N 1
ATOM 614 C CA . TRP A 1 80 ? -1.459 -5.584 8.509 1.00 82.56 80 TRP A CA 1
ATOM 615 C C . TRP A 1 80 ? -0.288 -6.533 8.370 1.00 82.56 80 TRP A C 1
ATOM 617 O O . TRP A 1 80 ? 0.453 -6.460 7.391 1.00 82.56 80 TRP A O 1
ATOM 627 N N . LYS A 1 81 ? -0.152 -7.430 9.348 1.00 86.75 81 LYS A N 1
ATOM 628 C CA . LYS A 1 81 ? 0.920 -8.410 9.406 1.00 86.75 81 LYS A CA 1
ATOM 629 C C . LYS A 1 81 ? 0.953 -9.230 8.124 1.00 86.75 81 LYS A C 1
ATOM 631 O O . LYS A 1 81 ? 1.981 -9.258 7.463 1.00 86.75 81 LYS A O 1
ATOM 636 N N . LEU A 1 82 ? -0.191 -9.774 7.706 1.00 87.81 82 LEU A N 1
ATOM 637 C CA . LEU A 1 82 ? -0.297 -10.530 6.455 1.00 87.81 82 LEU A CA 1
ATOM 638 C C . LEU A 1 82 ? 0.145 -9.711 5.239 1.00 87.81 82 LEU A C 1
ATOM 640 O O . LEU A 1 82 ? 0.902 -10.202 4.407 1.00 87.81 82 LEU A O 1
ATOM 644 N N . ARG A 1 83 ? -0.297 -8.451 5.134 1.00 85.06 83 ARG A N 1
ATOM 645 C CA . ARG A 1 83 ? 0.091 -7.577 4.021 1.00 85.06 83 ARG A CA 1
ATOM 646 C C . ARG A 1 83 ? 1.586 -7.274 4.028 1.00 85.06 83 ARG A C 1
ATOM 648 O O . ARG A 1 83 ? 2.207 -7.292 2.972 1.00 85.06 83 ARG A O 1
ATOM 655 N N . ARG A 1 84 ? 2.152 -6.957 5.190 1.00 85.06 84 ARG A N 1
ATOM 656 C CA . ARG A 1 84 ? 3.578 -6.669 5.344 1.00 85.06 84 ARG A CA 1
ATOM 657 C C . ARG A 1 84 ? 4.412 -7.888 4.972 1.00 85.06 84 ARG A C 1
ATOM 659 O O . ARG A 1 84 ? 5.335 -7.751 4.180 1.00 85.06 84 ARG A O 1
ATOM 666 N N . ASP A 1 85 ? 4.067 -9.046 5.521 1.00 89.12 85 ASP A N 1
ATOM 667 C CA . ASP A 1 85 ? 4.806 -10.287 5.316 1.00 89.12 85 ASP A CA 1
ATOM 668 C C . ASP A 1 85 ? 4.742 -10.696 3.829 1.00 89.12 85 ASP A C 1
ATOM 670 O O . ASP A 1 85 ? 5.774 -10.996 3.235 1.00 89.12 85 ASP A O 1
ATOM 674 N N . TYR A 1 86 ? 3.574 -10.563 3.183 1.00 89.25 86 TYR A N 1
ATOM 675 C CA . TYR A 1 86 ? 3.428 -10.730 1.730 1.00 89.25 86 TYR A CA 1
ATOM 676 C C . TYR A 1 86 ? 4.335 -9.785 0.930 1.00 89.25 86 TYR A C 1
ATOM 678 O O . TYR A 1 86 ? 5.027 -10.230 0.023 1.00 89.25 86 TYR A O 1
ATOM 686 N N . LEU A 1 87 ? 4.353 -8.485 1.253 1.00 87.62 87 LEU A N 1
ATOM 687 C CA . LEU A 1 87 ? 5.175 -7.513 0.522 1.00 87.62 87 LEU A CA 1
ATOM 688 C C . LEU A 1 87 ? 6.678 -7.763 0.703 1.00 87.62 87 LEU A C 1
ATOM 690 O O . LEU A 1 87 ? 7.447 -7.546 -0.231 1.00 87.62 87 LEU A O 1
ATOM 694 N N . MET A 1 88 ? 7.099 -8.197 1.894 1.00 88.12 88 MET A N 1
ATOM 695 C CA . MET A 1 88 ? 8.491 -8.565 2.159 1.00 88.12 88 MET A CA 1
ATOM 696 C C . MET A 1 88 ? 8.896 -9.803 1.360 1.00 88.12 88 MET A C 1
ATOM 698 O O . MET A 1 88 ? 9.962 -9.801 0.746 1.00 88.12 88 MET A O 1
ATOM 702 N N . GLU A 1 89 ? 8.041 -10.825 1.326 1.00 92.38 89 GLU A N 1
ATOM 703 C CA . GLU A 1 89 ? 8.315 -12.055 0.585 1.00 92.38 89 GLU A CA 1
ATOM 704 C C . GLU A 1 89 ? 8.296 -11.830 -0.931 1.00 92.38 89 GLU A C 1
ATOM 706 O O . GLU A 1 89 ? 9.204 -12.272 -1.627 1.00 92.38 89 GLU A O 1
ATOM 711 N N . ASP A 1 90 ? 7.337 -11.058 -1.445 1.00 90.19 90 ASP A N 1
ATOM 712 C CA . ASP A 1 90 ? 7.286 -10.652 -2.856 1.00 90.19 90 ASP A CA 1
ATOM 713 C C . ASP A 1 90 ? 8.559 -9.894 -3.262 1.00 90.19 90 ASP A C 1
ATOM 715 O O . ASP A 1 90 ? 9.189 -10.193 -4.278 1.00 90.19 90 ASP A O 1
ATOM 719 N N . GLN A 1 91 ? 9.010 -8.961 -2.416 1.00 90.25 91 GLN A N 1
ATOM 720 C CA . GLN A 1 91 ? 10.273 -8.263 -2.627 1.00 90.25 91 GLN A CA 1
ATOM 721 C C . GLN A 1 91 ? 11.465 -9.228 -2.619 1.00 90.25 91 GLN A C 1
ATOM 723 O O . GLN A 1 91 ? 12.372 -9.062 -3.438 1.00 90.25 91 GLN A O 1
ATOM 728 N N . ARG A 1 92 ? 11.498 -10.207 -1.713 1.00 93.38 92 ARG A N 1
ATOM 729 C CA . ARG A 1 92 ? 12.564 -11.212 -1.653 1.00 93.38 92 ARG A CA 1
ATOM 730 C C . ARG A 1 92 ? 12.612 -12.032 -2.946 1.00 93.38 92 ARG A C 1
ATOM 732 O O . ARG A 1 92 ? 13.643 -12.026 -3.614 1.00 93.38 92 ARG A O 1
ATOM 739 N N . LEU A 1 93 ? 11.486 -12.628 -3.345 1.00 94.00 93 LEU A N 1
ATOM 740 C CA . LEU A 1 93 ? 11.346 -13.435 -4.564 1.00 94.00 93 LEU A CA 1
ATOM 741 C C . LEU A 1 93 ? 11.767 -12.659 -5.815 1.00 94.00 93 LEU A C 1
ATOM 743 O O . LEU A 1 93 ? 12.563 -13.135 -6.623 1.00 94.00 93 LEU A O 1
ATOM 747 N N . LEU A 1 94 ? 11.289 -11.420 -5.955 1.00 92.19 94 LEU A N 1
ATOM 748 C CA . LEU A 1 94 ? 11.634 -10.574 -7.092 1.00 92.19 94 LEU A CA 1
ATOM 749 C C . LEU A 1 94 ? 13.150 -10.328 -7.184 1.00 92.19 94 LEU A C 1
ATOM 751 O O . LEU A 1 94 ? 13.699 -10.326 -8.282 1.00 92.19 94 LEU A O 1
ATOM 755 N N . ASN A 1 95 ? 13.824 -10.098 -6.053 1.00 90.31 95 ASN A N 1
ATOM 756 C CA . ASN A 1 95 ? 15.248 -9.754 -6.027 1.00 90.31 95 ASN A CA 1
ATOM 757 C C . ASN A 1 95 ? 16.177 -10.954 -6.170 1.00 90.31 95 ASN A C 1
ATOM 759 O O . ASN A 1 95 ? 17.211 -10.837 -6.825 1.00 90.31 95 ASN A O 1
ATOM 763 N N . GLU A 1 96 ? 15.852 -12.050 -5.495 1.00 93.12 96 GLU A N 1
ATOM 764 C CA . GLU A 1 96 ? 16.757 -13.187 -5.331 1.00 93.12 96 GLU A CA 1
ATOM 765 C C . GLU A 1 96 ? 16.554 -14.245 -6.410 1.00 93.12 96 GLU A C 1
ATOM 767 O O . GLU A 1 96 ? 17.519 -14.892 -6.802 1.00 93.12 96 GLU A O 1
ATOM 772 N N . GLU A 1 97 ? 15.329 -14.398 -6.910 1.00 93.44 97 GLU A N 1
ATOM 773 C CA . GLU A 1 97 ? 14.968 -15.483 -7.823 1.00 93.44 97 GLU A CA 1
ATOM 774 C C . GLU A 1 97 ? 14.721 -14.945 -9.235 1.00 93.44 97 GLU A C 1
ATOM 776 O O . GLU A 1 97 ? 15.491 -15.205 -10.158 1.00 93.44 97 GLU A O 1
ATOM 781 N N . TYR A 1 98 ? 13.714 -14.086 -9.403 1.00 93.75 98 TYR A N 1
ATOM 782 C CA . TYR A 1 98 ? 13.270 -13.698 -10.744 1.00 93.75 98 TYR A CA 1
ATOM 783 C C . TYR A 1 98 ? 14.177 -12.677 -11.433 1.00 93.75 98 TYR A C 1
ATOM 785 O O . TYR A 1 98 ? 14.415 -12.765 -12.640 1.00 93.75 98 TYR A O 1
ATOM 793 N N . PHE A 1 99 ? 14.685 -11.673 -10.709 1.00 94.69 99 PHE A N 1
ATOM 794 C CA . PHE A 1 99 ? 15.510 -10.643 -11.338 1.00 94.69 99 PHE A CA 1
ATOM 795 C C . PHE A 1 99 ? 16.822 -11.197 -11.918 1.00 94.69 99 PHE A C 1
ATOM 797 O O . PHE A 1 99 ? 17.135 -10.819 -13.048 1.00 94.69 99 PHE A O 1
ATOM 804 N N . PRO A 1 100 ? 17.585 -12.074 -11.233 1.00 94.75 100 PRO A N 1
ATOM 805 C CA . PRO A 1 100 ? 18.776 -12.697 -11.813 1.00 94.75 100 PRO A CA 1
ATOM 806 C C . PRO A 1 100 ? 18.488 -13.481 -13.097 1.00 94.75 100 PRO A C 1
ATOM 808 O O . PRO A 1 100 ? 19.213 -13.310 -14.081 1.00 94.75 100 PRO A O 1
ATOM 811 N N . GLU A 1 101 ? 17.412 -14.273 -13.119 1.00 96.19 101 GLU A N 1
ATOM 812 C CA . GLU A 1 101 ? 17.002 -15.047 -14.297 1.00 96.19 101 GLU A CA 1
ATOM 813 C C . GLU A 1 101 ? 16.668 -14.141 -15.484 1.00 96.19 101 GLU A C 1
ATOM 815 O O . GLU A 1 101 ? 17.192 -14.317 -16.585 1.00 96.19 101 GLU A O 1
ATOM 820 N N . VAL A 1 102 ? 15.856 -13.105 -15.253 1.00 94.25 102 VAL A N 1
ATOM 821 C CA . VAL A 1 102 ? 15.515 -12.133 -16.297 1.00 94.25 102 VAL A CA 1
ATOM 822 C C . VAL A 1 102 ? 16.759 -11.365 -16.739 1.00 94.25 102 VAL A C 1
ATOM 824 O O . VAL A 1 102 ? 16.972 -11.175 -17.934 1.00 94.25 102 VAL A O 1
ATOM 827 N N . ALA A 1 103 ? 17.610 -10.938 -15.803 1.00 94.38 103 ALA A N 1
ATOM 828 C CA . ALA A 1 103 ? 18.812 -10.170 -16.102 1.00 94.38 103 ALA A CA 1
ATOM 829 C C . ALA A 1 103 ? 19.807 -10.949 -16.971 1.00 94.38 103 ALA A C 1
ATOM 831 O O . ALA A 1 103 ? 20.499 -10.324 -17.777 1.00 94.38 103 ALA A O 1
ATOM 832 N N . ALA A 1 104 ? 19.863 -12.280 -16.860 1.00 96.31 104 ALA A N 1
ATOM 833 C CA . ALA A 1 104 ? 20.708 -13.128 -17.702 1.00 96.31 104 ALA A CA 1
ATOM 834 C C . ALA A 1 104 ? 20.344 -13.047 -19.197 1.00 96.31 104 ALA A C 1
ATOM 836 O O . ALA A 1 104 ? 21.220 -13.183 -20.048 1.00 96.31 104 ALA A O 1
ATOM 837 N N . LEU A 1 105 ? 19.079 -12.754 -19.518 1.00 97.25 105 LEU A N 1
ATOM 838 C CA . LEU A 1 105 ? 18.576 -12.626 -20.891 1.00 97.25 105 LEU A CA 1
ATOM 839 C C . LEU A 1 105 ? 18.753 -11.216 -21.479 1.00 97.25 105 LEU A C 1
ATOM 841 O O . LEU A 1 105 ? 18.437 -10.976 -22.645 1.00 97.25 105 LEU A O 1
ATOM 845 N N . LEU A 1 106 ? 19.221 -10.258 -20.676 1.00 96.88 106 LEU A N 1
ATOM 846 C CA . LEU A 1 106 ? 19.303 -8.853 -21.057 1.00 96.88 106 LEU A CA 1
ATOM 847 C C . LEU A 1 106 ? 20.714 -8.456 -21.499 1.00 96.88 106 LEU A C 1
ATOM 849 O O . LEU A 1 106 ? 21.725 -8.916 -20.971 1.00 96.88 106 LEU A O 1
ATOM 853 N N . THR A 1 107 ? 20.787 -7.491 -22.414 1.00 97.75 107 THR A N 1
ATOM 854 C CA . THR A 1 107 ? 22.035 -6.762 -22.689 1.00 97.75 107 THR A CA 1
ATOM 855 C C . THR A 1 107 ? 22.444 -5.918 -21.481 1.00 97.75 107 THR A C 1
ATOM 857 O O . THR A 1 107 ? 21.603 -5.527 -20.670 1.00 97.75 107 THR A O 1
ATOM 860 N N . ASP A 1 108 ? 23.714 -5.532 -21.375 1.00 96.00 108 ASP A N 1
ATOM 861 C CA . ASP A 1 108 ? 24.188 -4.770 -20.208 1.00 96.00 108 ASP A CA 1
ATOM 862 C C . ASP A 1 108 ? 23.496 -3.408 -20.052 1.00 96.00 108 ASP A C 1
ATOM 864 O O . ASP A 1 108 ? 23.159 -2.991 -18.940 1.00 96.00 108 ASP A O 1
ATOM 868 N N . LYS A 1 109 ? 23.163 -2.753 -21.173 1.00 96.31 109 LYS A N 1
ATOM 869 C CA . LYS A 1 109 ? 22.370 -1.515 -21.171 1.00 96.31 109 LYS A CA 1
ATOM 870 C C . LYS A 1 109 ? 20.946 -1.744 -20.644 1.00 96.31 109 LYS A C 1
ATOM 872 O O . LYS A 1 109 ? 20.403 -0.890 -19.942 1.00 96.31 109 LYS A O 1
ATOM 877 N N . GLN A 1 110 ? 20.331 -2.884 -20.966 1.00 96.00 110 GLN A N 1
ATOM 878 C CA . GLN A 1 110 ? 19.006 -3.255 -20.461 1.00 96.00 110 GLN A CA 1
ATOM 879 C C . GLN A 1 110 ? 19.055 -3.665 -18.985 1.00 96.00 110 GLN A C 1
ATOM 881 O O . GLN A 1 110 ? 18.173 -3.247 -18.239 1.00 96.00 110 GLN A O 1
ATOM 886 N N . LYS A 1 111 ? 20.095 -4.386 -18.541 1.00 96.06 111 LYS A N 1
ATOM 887 C CA . LYS A 1 111 ? 20.311 -4.729 -17.124 1.00 96.06 111 LYS A CA 1
ATOM 888 C C . LYS A 1 111 ? 20.376 -3.479 -16.254 1.00 96.06 111 LYS A C 1
ATOM 890 O O . LYS A 1 111 ? 19.730 -3.417 -15.214 1.00 96.06 111 LYS A O 1
ATOM 895 N N . GLU A 1 112 ? 21.102 -2.456 -16.700 1.00 95.50 112 GLU A N 1
ATOM 896 C CA . GLU A 1 112 ? 21.199 -1.192 -15.967 1.00 95.50 112 GLU A CA 1
ATOM 897 C C . GLU A 1 112 ? 19.846 -0.476 -15.859 1.00 95.50 112 GLU A C 1
ATOM 899 O O . GLU A 1 112 ? 19.471 0.014 -14.792 1.00 95.50 112 GLU A O 1
ATOM 904 N N . LYS A 1 113 ? 19.056 -0.468 -16.939 1.00 95.62 113 LYS A N 1
ATOM 905 C CA . LYS A 1 113 ? 17.688 0.063 -16.898 1.00 95.62 113 LYS A CA 1
ATOM 906 C C . LYS A 1 113 ? 16.792 -0.759 -15.963 1.00 95.62 113 LYS A C 1
ATOM 908 O O . LYS A 1 113 ? 16.036 -0.174 -15.191 1.00 95.62 113 LYS A O 1
ATOM 913 N N . ALA A 1 114 ? 16.889 -2.085 -16.012 1.00 94.12 114 ALA A N 1
ATOM 914 C CA . ALA A 1 114 ? 16.104 -2.995 -15.185 1.00 94.12 114 ALA A CA 1
ATOM 915 C C . ALA A 1 114 ? 16.421 -2.818 -13.690 1.00 94.12 114 ALA A C 1
ATOM 917 O O . ALA A 1 114 ? 15.496 -2.710 -12.889 1.00 94.12 114 ALA A O 1
ATOM 918 N N . ARG A 1 115 ? 17.702 -2.652 -13.322 1.00 94.19 115 ARG A N 1
ATOM 919 C CA . ARG A 1 115 ? 18.116 -2.308 -11.949 1.00 94.19 115 ARG A CA 1
ATOM 920 C C . ARG A 1 115 ? 17.461 -1.019 -11.458 1.00 94.19 115 ARG A C 1
ATOM 922 O O . ARG A 1 115 ? 16.907 -0.988 -10.366 1.00 94.19 115 ARG A O 1
ATOM 929 N N . LYS A 1 116 ? 17.457 0.040 -12.274 1.00 95.25 116 LYS A N 1
ATOM 930 C CA . LYS A 1 116 ? 16.815 1.316 -11.900 1.00 95.25 116 LYS A CA 1
ATOM 931 C C . LYS A 1 116 ? 15.306 1.182 -11.700 1.00 95.25 116 LYS A C 1
ATOM 933 O O . LYS A 1 116 ? 14.756 1.823 -10.806 1.00 95.25 116 LYS A O 1
ATOM 938 N N . LEU A 1 117 ? 14.638 0.371 -12.522 1.00 93.38 117 LEU A N 1
ATOM 939 C CA . LEU A 1 117 ? 13.207 0.093 -12.373 1.00 93.38 117 LEU A CA 1
ATOM 940 C C . LEU A 1 117 ? 12.921 -0.664 -11.072 1.00 93.38 117 LEU A C 1
ATOM 942 O O . LEU A 1 117 ? 12.022 -0.269 -10.333 1.00 93.38 117 LEU A O 1
ATOM 946 N N . LEU A 1 118 ? 13.725 -1.682 -10.769 1.00 92.38 118 LEU A N 1
ATOM 947 C CA . LEU A 1 118 ? 13.635 -2.456 -9.535 1.00 92.38 118 LEU A CA 1
ATOM 948 C C . LEU A 1 118 ? 13.848 -1.579 -8.292 1.00 92.38 118 LEU A C 1
ATOM 950 O O . LEU A 1 118 ? 13.048 -1.621 -7.363 1.00 92.38 118 LEU A O 1
ATOM 954 N N . GLU A 1 119 ? 14.871 -0.723 -8.290 1.00 92.06 119 GLU A N 1
ATOM 955 C CA . GLU A 1 119 ? 15.142 0.197 -7.176 1.00 92.06 119 GLU A CA 1
ATOM 956 C C . GLU A 1 119 ? 14.031 1.238 -6.975 1.00 92.06 119 GLU A C 1
ATOM 958 O O . GLU A 1 119 ? 13.669 1.560 -5.840 1.00 92.06 119 GLU A O 1
ATOM 963 N N . ARG A 1 120 ? 13.440 1.748 -8.064 1.00 90.56 120 ARG A N 1
ATOM 964 C CA . ARG A 1 120 ? 12.270 2.633 -7.976 1.00 90.56 120 ARG A CA 1
ATOM 965 C C . ARG A 1 120 ? 11.080 1.902 -7.358 1.00 90.56 120 ARG A C 1
ATOM 967 O O . ARG A 1 120 ? 10.479 2.415 -6.420 1.00 90.56 120 ARG A O 1
ATOM 974 N N . TRP A 1 121 ? 10.792 0.696 -7.837 1.00 88.31 121 TRP A N 1
ATOM 975 C CA . TRP A 1 121 ? 9.710 -0.127 -7.307 1.00 88.31 121 TRP A CA 1
ATOM 976 C C . TRP A 1 121 ? 9.906 -0.445 -5.815 1.00 88.31 121 TRP A C 1
ATOM 978 O O . TRP A 1 121 ? 8.980 -0.247 -5.031 1.00 88.31 121 TRP A O 1
ATOM 988 N N . LYS A 1 122 ? 11.118 -0.829 -5.383 1.00 87.19 122 LYS A N 1
ATOM 989 C CA . LYS A 1 122 ? 11.442 -1.063 -3.960 1.00 87.19 122 LYS A CA 1
ATOM 990 C C . LYS A 1 122 ? 11.152 0.156 -3.093 1.00 87.19 122 LYS A C 1
ATOM 992 O O . LYS A 1 122 ? 10.608 0.028 -1.998 1.00 87.19 122 LYS A O 1
ATOM 997 N N . ARG A 1 123 ? 11.515 1.347 -3.575 1.00 86.25 123 ARG A N 1
ATOM 998 C CA . ARG A 1 123 ? 11.254 2.605 -2.870 1.00 86.25 123 ARG A CA 1
ATOM 999 C C . ARG A 1 123 ? 9.755 2.830 -2.689 1.00 86.25 123 ARG A C 1
ATOM 1001 O O . ARG A 1 123 ? 9.323 3.126 -1.578 1.00 86.25 123 ARG A O 1
ATOM 1008 N N . ASP A 1 124 ? 8.979 2.622 -3.748 1.00 81.62 124 ASP A N 1
ATOM 1009 C CA . ASP A 1 124 ? 7.522 2.776 -3.734 1.00 81.62 124 ASP A CA 1
ATOM 1010 C C . ASP A 1 124 ? 6.845 1.753 -2.800 1.00 81.62 124 ASP A C 1
ATOM 1012 O O . ASP A 1 124 ? 5.866 2.078 -2.127 1.00 81.62 124 ASP A O 1
ATOM 1016 N N . GLN A 1 125 ? 7.382 0.532 -2.692 1.00 80.31 125 GLN A N 1
ATOM 1017 C CA . GLN A 1 125 ? 6.897 -0.481 -1.744 1.00 80.31 125 GLN A CA 1
ATOM 1018 C C . GLN A 1 125 ? 7.289 -0.173 -0.294 1.00 80.31 125 GLN A C 1
ATOM 1020 O O . GLN A 1 125 ? 6.470 -0.349 0.609 1.00 80.31 125 GLN A O 1
ATOM 1025 N N . LYS A 1 126 ? 8.495 0.358 -0.050 1.00 76.44 126 LYS A N 1
ATOM 1026 C CA . LYS A 1 126 ? 8.943 0.758 1.294 1.00 76.44 126 LYS A CA 1
ATOM 1027 C C . LYS A 1 126 ? 7.993 1.782 1.923 1.00 76.44 126 LYS A C 1
ATOM 1029 O O . LYS A 1 126 ? 7.658 1.653 3.097 1.00 76.44 126 LYS A O 1
ATOM 1034 N N . PHE A 1 127 ? 7.478 2.725 1.130 1.00 66.19 127 PHE A N 1
ATOM 1035 C CA . PHE A 1 127 ? 6.465 3.684 1.585 1.00 66.19 127 PHE A CA 1
ATOM 1036 C C . PHE A 1 127 ? 5.148 3.039 2.038 1.00 66.19 127 PHE A C 1
ATOM 1038 O O . PHE A 1 127 ? 4.450 3.622 2.861 1.00 66.19 127 PHE A O 1
ATOM 1045 N N . LYS A 1 128 ? 4.803 1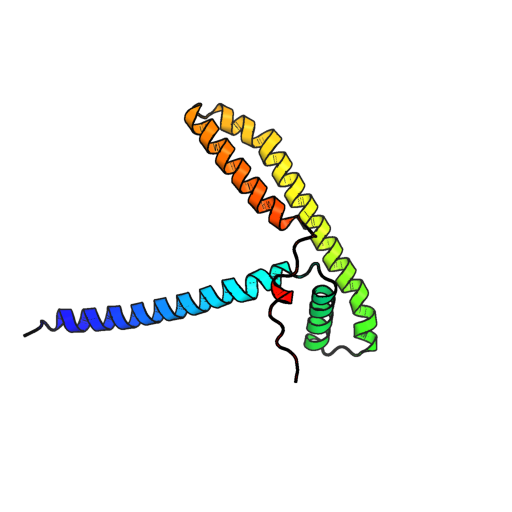.846 1.541 1.00 69.25 128 LYS A N 1
ATOM 1046 C CA . LYS A 1 128 ? 3.594 1.118 1.960 1.00 69.25 128 LYS A CA 1
ATOM 1047 C C . LYS A 1 128 ? 3.811 0.336 3.257 1.00 69.25 128 LYS A C 1
ATOM 1049 O O . LYS A 1 128 ? 2.855 0.107 3.999 1.00 69.25 128 LYS A O 1
ATOM 1054 N N . ILE A 1 129 ? 5.054 -0.069 3.524 1.00 66.50 129 ILE A N 1
ATOM 1055 C CA . ILE A 1 129 ? 5.445 -0.881 4.684 1.00 66.50 129 ILE A CA 1
ATOM 1056 C C . ILE A 1 129 ? 5.743 -0.009 5.917 1.00 66.50 129 ILE A C 1
ATOM 1058 O O . ILE A 1 129 ? 5.494 -0.444 7.038 1.00 66.50 129 ILE A O 1
ATOM 1062 N N . ASP A 1 130 ? 6.204 1.230 5.734 1.00 65.12 130 ASP A N 1
ATOM 1063 C CA . ASP A 1 130 ? 6.585 2.126 6.833 1.00 65.12 130 ASP A CA 1
ATOM 1064 C C . ASP A 1 130 ? 5.385 2.496 7.745 1.00 65.12 130 ASP A C 1
ATOM 1066 O O . ASP A 1 130 ? 4.369 3.007 7.255 1.00 65.12 130 ASP A O 1
ATOM 1070 N N . PRO A 1 131 ? 5.442 2.205 9.061 1.00 56.62 131 PRO A N 1
ATOM 1071 C CA . PRO A 1 131 ? 4.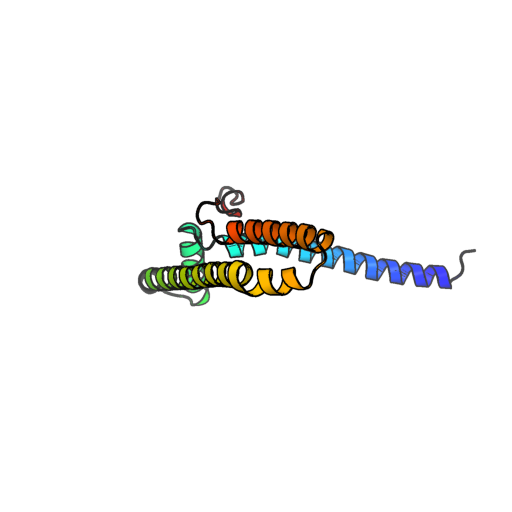407 2.587 10.022 1.00 56.62 131 PRO A CA 1
ATOM 1072 C C . PRO A 1 131 ? 4.532 4.034 10.535 1.00 56.62 131 PRO A C 1
ATOM 1074 O O . PRO A 1 131 ? 3.610 4.503 11.188 1.00 56.62 131 PRO A O 1
ATOM 1077 N N . SER A 1 132 ? 5.639 4.739 10.267 1.00 53.06 132 SER A N 1
ATOM 1078 C CA . SER A 1 132 ? 5.966 6.046 10.871 1.00 53.06 132 SER A CA 1
ATOM 1079 C C . SER A 1 132 ? 5.460 7.273 10.103 1.00 53.06 132 SER A C 1
ATOM 1081 O O . SER A 1 132 ? 5.624 8.405 10.561 1.00 53.06 132 SER A O 1
ATOM 1083 N N . LYS A 1 133 ? 4.847 7.087 8.927 1.00 51.09 133 LYS A N 1
ATOM 1084 C CA . LYS A 1 133 ? 4.345 8.212 8.134 1.00 51.09 133 LYS A CA 1
ATOM 1085 C C . LYS A 1 133 ? 3.101 8.804 8.818 1.00 51.09 133 LYS A C 1
ATOM 1087 O O . LYS A 1 133 ? 2.153 8.054 9.039 1.00 51.09 133 LYS A O 1
ATOM 1092 N N . PRO A 1 134 ? 3.076 10.117 9.121 1.00 46.50 134 PRO A N 1
ATOM 1093 C CA . PRO A 1 134 ? 1.922 10.745 9.746 1.00 46.50 134 PRO A CA 1
ATOM 1094 C C . PRO A 1 134 ? 0.710 10.637 8.826 1.00 46.50 134 PRO A C 1
ATOM 1096 O O . PRO A 1 134 ? 0.819 10.841 7.611 1.00 46.50 134 PRO A O 1
ATOM 1099 N N . ASP A 1 135 ? -0.434 10.317 9.423 1.00 51.78 135 ASP A N 1
ATOM 1100 C CA . ASP A 1 135 ? -1.731 10.223 8.775 1.00 51.78 135 ASP A CA 1
ATOM 1101 C C . ASP A 1 135 ? -1.925 11.443 7.868 1.00 51.78 135 ASP A C 1
ATOM 1103 O O . ASP A 1 135 ? -2.036 12.574 8.342 1.00 51.78 135 ASP A O 1
ATOM 1107 N N . ALA A 1 136 ? -2.020 11.248 6.553 1.00 45.94 136 ALA A N 1
ATOM 1108 C CA . ALA A 1 136 ? -2.374 12.348 5.652 1.00 45.94 136 ALA A CA 1
ATOM 1109 C C . ALA A 1 136 ? -3.750 12.966 6.017 1.00 45.94 136 ALA A C 1
ATOM 1111 O O . ALA A 1 136 ? -4.044 14.097 5.638 1.00 45.94 136 ALA A O 1
ATOM 1112 N N . GLY A 1 137 ? -4.567 12.249 6.805 1.00 42.12 137 GLY A N 1
ATOM 1113 C CA . GLY A 1 137 ? -5.816 12.722 7.410 1.00 42.12 137 GLY A CA 1
ATOM 1114 C C . GLY A 1 137 ? -5.673 13.575 8.683 1.00 42.12 137 GLY A C 1
ATOM 1115 O O . GLY A 1 137 ? -6.670 14.137 9.131 1.00 42.12 137 GLY A O 1
ATOM 1116 N N . ALA A 1 138 ? -4.477 13.730 9.264 1.00 43.03 138 ALA A N 1
ATOM 1117 C CA . ALA A 1 138 ? -4.252 14.624 10.409 1.00 43.03 138 ALA A CA 1
ATOM 1118 C C . ALA A 1 138 ? -4.278 16.115 10.019 1.00 43.03 138 ALA A C 1
ATOM 1120 O O . ALA A 1 138 ? -4.461 16.973 10.876 1.00 43.03 138 ALA A O 1
ATOM 1121 N N . ILE A 1 139 ? -4.143 16.433 8.725 1.00 44.22 139 ILE A N 1
ATOM 1122 C CA . ILE A 1 139 ? -4.021 17.814 8.227 1.00 44.22 139 ILE A CA 1
ATOM 1123 C C . ILE A 1 139 ? -5.392 18.419 7.852 1.00 44.22 139 ILE A C 1
ATOM 1125 O O . ILE A 1 139 ? -5.489 19.618 7.615 1.00 44.22 139 ILE A O 1
ATOM 1129 N N . SER A 1 140 ? -6.481 17.635 7.806 1.00 43.31 140 SER A N 1
ATOM 1130 C CA . SER A 1 140 ? -7.761 18.110 7.247 1.00 43.31 140 SER A CA 1
ATOM 1131 C C . SER A 1 140 ? -9.001 17.945 8.127 1.00 43.31 140 SER A C 1
ATOM 1133 O O . SER A 1 140 ? -10.107 17.967 7.586 1.00 43.31 140 SER A O 1
ATOM 1135 N N . SER A 1 141 ? -8.876 17.778 9.445 1.00 40.72 141 SER A N 1
ATOM 1136 C CA . SER A 1 141 ? -10.034 17.998 10.324 1.00 40.72 141 SER A CA 1
ATOM 1137 C C . SER A 1 141 ? -10.188 19.514 10.524 1.00 40.72 141 SER A C 1
ATOM 1139 O O . SER A 1 141 ? -9.306 20.104 11.148 1.00 40.72 141 SER A O 1
ATOM 1141 N N . PRO A 1 142 ? -11.235 20.178 9.993 1.00 39.69 142 PRO A N 1
ATOM 1142 C CA . PRO A 1 142 ? -11.520 21.547 10.405 1.00 39.69 142 PRO A CA 1
ATOM 1143 C C . PRO A 1 142 ? -11.854 21.545 11.907 1.00 39.69 142 PRO A C 1
ATOM 1145 O O . PRO A 1 142 ? -12.378 20.537 12.395 1.00 39.69 142 PRO A O 1
ATOM 1148 N N . PRO A 1 143 ? -11.547 22.623 12.650 1.00 35.50 143 PRO A N 1
ATOM 1149 C CA . PRO A 1 143 ? -11.982 22.735 14.034 1.00 35.50 143 PRO A CA 1
ATOM 1150 C C . PRO A 1 143 ? -13.508 22.602 14.066 1.00 35.50 143 PRO A C 1
ATOM 1152 O O . PRO A 1 143 ? -14.214 23.309 13.345 1.00 35.50 143 PRO A O 1
ATOM 1155 N N . THR A 1 144 ? -14.005 21.642 14.841 1.00 41.97 144 THR A N 1
ATOM 1156 C CA . THR A 1 144 ? -15.425 21.556 15.194 1.00 41.97 144 THR A CA 1
ATOM 1157 C C . THR A 1 144 ? -15.846 22.863 15.880 1.00 41.97 144 THR A C 1
ATOM 1159 O O . THR A 1 144 ? -15.051 23.369 16.678 1.00 41.97 144 THR A O 1
ATOM 1162 N N . PRO A 1 145 ? -17.028 23.423 15.556 1.00 47.78 145 PRO A N 1
ATOM 1163 C CA . PRO A 1 145 ? -17.563 24.596 16.244 1.00 47.78 145 PRO A CA 1
ATOM 1164 C C . PRO A 1 145 ? -17.850 24.318 17.723 1.00 47.78 145 PRO A C 1
ATOM 1166 O O . PRO A 1 145 ? -18.140 23.146 18.061 1.00 47.78 145 PRO A O 1
#

Radius of gyration: 24.42 Å; chains: 1; bounding box: 51×47×69 Å

pLDDT: mean 80.73, std 15.85, range [35.5, 97.75]